Protein AF-A0A2Y9MKB5-F1 (afdb_monomer_lite)

Structure (mmCIF, N/CA/C/O backbone):
data_AF-A0A2Y9MKB5-F1
#
_entry.id   AF-A0A2Y9MKB5-F1
#
loop_
_atom_site.group_PDB
_atom_site.id
_atom_site.type_symbol
_atom_site.label_atom_id
_atom_site.label_alt_id
_atom_site.label_comp_id
_atom_site.label_asym_id
_atom_site.label_entity_id
_atom_site.label_seq_id
_atom_site.pdbx_PDB_ins_code
_atom_site.Cartn_x
_atom_site.Cartn_y
_atom_site.Cartn_z
_atom_site.occupancy
_atom_site.B_iso_or_equiv
_atom_site.auth_seq_id
_atom_site.auth_comp_id
_atom_site.auth_asym_id
_atom_site.auth_atom_id
_atom_site.pdbx_PDB_model_num
ATOM 1 N N . MET A 1 1 ? 33.171 -13.800 5.617 1.00 32.03 1 MET A N 1
ATOM 2 C CA . MET A 1 1 ? 32.603 -12.499 5.212 1.00 32.03 1 MET A CA 1
ATOM 3 C C . MET A 1 1 ? 32.037 -12.685 3.821 1.00 32.03 1 MET A C 1
ATOM 5 O O . MET A 1 1 ? 32.807 -12.779 2.876 1.00 32.03 1 MET A O 1
ATOM 9 N N . THR A 1 2 ? 30.730 -12.874 3.706 1.00 29.92 2 THR A N 1
ATOM 10 C CA . THR A 1 2 ? 30.060 -13.043 2.414 1.00 29.92 2 THR A CA 1
ATOM 11 C C . THR A 1 2 ? 29.513 -11.676 2.042 1.00 29.92 2 THR A C 1
ATOM 13 O O . THR A 1 2 ? 28.568 -11.201 2.659 1.00 29.92 2 THR A O 1
ATOM 16 N N . LEU A 1 3 ? 30.192 -11.000 1.115 1.00 30.58 3 LEU A N 1
ATOM 17 C CA . LEU A 1 3 ? 29.696 -9.772 0.510 1.00 30.58 3 LEU A CA 1
ATOM 18 C C . LEU A 1 3 ? 28.506 -10.173 -0.363 1.00 30.58 3 LEU A C 1
ATOM 20 O O . LEU A 1 3 ? 28.692 -10.726 -1.447 1.00 30.58 3 LEU A O 1
ATOM 24 N N . GLU A 1 4 ? 27.290 -9.972 0.136 1.00 47.81 4 GLU A N 1
ATOM 25 C CA . GLU A 1 4 ? 26.109 -9.997 -0.720 1.00 47.81 4 GLU A CA 1
ATOM 26 C C . GLU A 1 4 ? 26.297 -8.903 -1.783 1.00 47.81 4 GLU A C 1
ATOM 28 O O . GLU A 1 4 ? 26.669 -7.776 -1.434 1.00 47.81 4 GLU A O 1
ATOM 33 N N . PRO A 1 5 ? 26.139 -9.206 -3.083 1.00 46.25 5 PRO A N 1
ATOM 34 C CA . PRO A 1 5 ? 26.349 -8.206 -4.111 1.00 46.25 5 PRO A CA 1
ATOM 35 C C . PRO A 1 5 ? 25.306 -7.105 -3.924 1.00 46.25 5 PRO A C 1
ATOM 37 O O . PRO A 1 5 ? 24.105 -7.355 -4.022 1.00 46.25 5 PRO A O 1
ATOM 40 N N . ASN A 1 6 ? 25.780 -5.888 -3.653 1.00 50.69 6 ASN A N 1
ATOM 41 C CA . ASN A 1 6 ? 24.987 -4.672 -3.751 1.00 50.69 6 ASN A CA 1
ATOM 42 C C . ASN A 1 6 ? 24.441 -4.603 -5.185 1.00 50.69 6 ASN A C 1
ATOM 44 O O . ASN A 1 6 ? 25.176 -4.285 -6.120 1.00 50.69 6 ASN A O 1
ATOM 48 N N . LYS A 1 7 ? 23.198 -5.051 -5.384 1.00 58.41 7 LYS A N 1
ATOM 49 C CA . LYS A 1 7 ? 22.606 -5.154 -6.713 1.00 58.41 7 LYS A CA 1
ATOM 50 C C . LYS A 1 7 ? 21.979 -3.809 -7.029 1.00 58.41 7 LYS A C 1
ATOM 52 O O . LYS A 1 7 ? 20.847 -3.546 -6.632 1.00 58.41 7 LYS A O 1
ATOM 57 N N . ASP A 1 8 ? 22.741 -2.969 -7.721 1.00 64.69 8 ASP A N 1
ATOM 58 C CA . ASP A 1 8 ? 22.228 -1.715 -8.257 1.00 64.69 8 ASP A CA 1
ATOM 59 C C . ASP A 1 8 ? 20.978 -1.997 -9.088 1.00 64.69 8 ASP A C 1
ATOM 61 O O . ASP A 1 8 ? 21.013 -2.787 -10.036 1.00 64.69 8 ASP A O 1
ATOM 65 N N . LEU A 1 9 ? 19.881 -1.340 -8.723 1.00 71.06 9 LEU A N 1
ATOM 66 C CA . LEU A 1 9 ? 18.625 -1.427 -9.448 1.00 71.06 9 LEU A CA 1
ATOM 67 C C . LEU A 1 9 ? 18.795 -0.864 -10.863 1.00 71.06 9 LEU A C 1
ATOM 69 O O . LEU A 1 9 ? 19.257 0.272 -11.054 1.00 71.06 9 LEU A O 1
ATOM 73 N N . ARG A 1 10 ? 18.398 -1.659 -11.855 1.00 75.50 10 ARG A N 1
ATOM 74 C CA . ARG A 1 10 ? 18.404 -1.304 -13.276 1.00 75.50 10 ARG A CA 1
ATOM 75 C C . ARG A 1 10 ? 16.974 -1.142 -13.793 1.00 75.50 10 ARG A C 1
ATOM 77 O O . ARG A 1 10 ? 16.061 -1.793 -13.285 1.00 75.50 10 ARG A O 1
ATOM 84 N N . PRO A 1 11 ? 16.754 -0.316 -14.830 1.00 80.50 11 PRO A N 1
ATOM 85 C CA . PRO A 1 11 ? 15.488 -0.335 -15.551 1.00 80.50 11 PRO A CA 1
ATOM 86 C C . PRO A 1 11 ? 15.188 -1.759 -16.042 1.00 80.50 11 PRO A C 1
ATOM 88 O O . PRO A 1 11 ? 16.069 -2.428 -16.581 1.00 80.50 11 PRO A O 1
ATOM 91 N N . GLY A 1 12 ? 13.961 -2.225 -15.832 1.00 81.00 12 GLY A N 1
ATOM 92 C CA . GLY A 1 12 ? 13.535 -3.602 -16.086 1.00 81.00 12 GLY A CA 1
ATOM 93 C C . GLY A 1 12 ? 13.618 -4.533 -14.872 1.00 81.00 12 GLY A C 1
ATOM 94 O O . GLY A 1 12 ? 13.002 -5.598 -14.901 1.00 81.00 12 GLY A O 1
ATOM 95 N N . ASP A 1 13 ? 14.302 -4.144 -13.790 1.00 83.25 13 ASP A N 1
ATOM 96 C CA . ASP A 1 13 ? 14.283 -4.921 -12.549 1.00 83.25 13 ASP A CA 1
ATOM 97 C C . ASP A 1 13 ? 12.914 -4.831 -11.873 1.00 83.25 13 ASP A C 1
ATOM 99 O O . ASP A 1 13 ? 12.253 -3.792 -11.877 1.00 83.25 13 ASP A O 1
ATOM 103 N N . THR A 1 14 ? 12.492 -5.928 -11.248 1.00 84.44 14 THR A N 1
ATOM 104 C CA . THR A 1 14 ? 11.302 -5.927 -10.393 1.00 84.44 14 THR A CA 1
ATOM 105 C C . THR A 1 14 ? 11.686 -5.504 -8.984 1.00 84.44 14 THR A C 1
ATOM 107 O O . THR A 1 14 ? 12.576 -6.103 -8.380 1.00 84.44 14 THR A O 1
ATOM 110 N N . VAL A 1 15 ? 10.980 -4.512 -8.449 1.00 84.00 15 VAL A N 1
ATOM 111 C CA . VAL A 1 15 ? 11.123 -4.059 -7.066 1.00 84.00 15 VAL A CA 1
ATOM 112 C C . VAL A 1 15 ? 9.855 -4.334 -6.285 1.00 84.00 15 VAL A C 1
ATOM 114 O O . VAL A 1 15 ? 8.739 -4.217 -6.793 1.00 84.00 15 VAL A O 1
ATOM 117 N N . THR A 1 16 ? 10.059 -4.704 -5.025 1.00 87.88 16 THR A N 1
ATOM 118 C CA . THR A 1 16 ? 8.990 -4.853 -4.043 1.00 87.88 16 THR A CA 1
ATOM 119 C C . THR A 1 16 ? 8.987 -3.648 -3.113 1.00 87.88 16 THR A C 1
ATOM 121 O O . THR A 1 16 ? 9.985 -3.376 -2.449 1.00 87.88 16 THR A O 1
ATOM 124 N N . ILE A 1 17 ? 7.862 -2.942 -3.060 1.00 86.69 17 ILE A N 1
ATOM 125 C CA . ILE A 1 17 ? 7.635 -1.786 -2.197 1.00 86.69 17 ILE A CA 1
ATOM 126 C C . ILE A 1 17 ? 6.655 -2.212 -1.109 1.00 86.69 17 ILE A C 1
ATOM 128 O O . ILE A 1 17 ? 5.559 -2.676 -1.415 1.00 86.69 17 ILE A O 1
ATOM 132 N N . THR A 1 18 ? 7.047 -2.090 0.155 1.00 87.88 18 THR A N 1
ATOM 133 C CA . THR A 1 18 ? 6.177 -2.407 1.295 1.00 87.88 18 THR A CA 1
ATOM 134 C C . THR A 1 18 ? 5.726 -1.119 1.963 1.00 87.88 18 THR A C 1
ATOM 136 O O . THR A 1 18 ? 6.562 -0.308 2.332 1.00 87.88 18 THR A O 1
ATOM 139 N N . CYS A 1 19 ? 4.421 -0.943 2.117 1.00 89.12 19 CYS A N 1
ATOM 140 C CA . CYS A 1 19 ? 3.789 0.100 2.908 1.00 89.12 19 CYS A CA 1
ATOM 141 C C . CYS A 1 19 ? 3.312 -0.497 4.227 1.00 89.12 19 CYS A C 1
ATOM 143 O O . CYS A 1 19 ? 2.565 -1.481 4.220 1.00 89.12 19 CYS A O 1
ATOM 145 N N . SER A 1 20 ? 3.726 0.112 5.332 1.00 89.12 20 SER A N 1
ATOM 146 C CA . SER A 1 20 ? 3.320 -0.295 6.675 1.00 89.12 20 SER A CA 1
ATOM 147 C C . SER A 1 20 ? 2.662 0.881 7.396 1.00 89.12 20 SER A C 1
ATOM 149 O O . SER A 1 20 ? 3.185 1.998 7.377 1.00 89.12 20 SER A O 1
ATOM 151 N N . SER A 1 21 ? 1.517 0.624 8.027 1.00 88.31 21 SER A N 1
ATOM 152 C CA . SER A 1 21 ? 0.822 1.560 8.915 1.00 88.31 21 SER A CA 1
ATOM 153 C C . SER A 1 21 ? 0.366 0.807 10.159 1.00 88.31 21 SER A C 1
ATOM 155 O O . SER A 1 21 ? -0.014 -0.359 10.078 1.00 88.31 21 SER A O 1
ATOM 157 N N . TYR A 1 22 ? 0.448 1.446 11.318 1.00 88.19 22 TYR A N 1
ATOM 158 C CA . TYR A 1 22 ? 0.253 0.794 12.607 1.00 88.19 22 TYR A CA 1
ATOM 159 C C . TYR A 1 22 ? -0.831 1.510 13.399 1.00 88.19 22 TYR A C 1
ATOM 161 O O . TYR A 1 22 ? -0.987 2.726 13.293 1.00 88.19 22 TYR A O 1
ATOM 169 N N . ARG A 1 23 ? -1.532 0.755 14.251 1.00 87.38 23 ARG A N 1
ATOM 170 C CA . ARG A 1 23 ? -2.476 1.303 15.237 1.00 87.38 23 ARG A CA 1
ATOM 171 C C . ARG A 1 23 ? -3.676 2.082 14.655 1.00 87.38 23 ARG A C 1
ATOM 173 O O . ARG A 1 23 ? -4.185 2.973 15.331 1.00 87.38 23 ARG A O 1
ATOM 180 N N . GLY A 1 24 ? -4.159 1.743 13.459 1.00 86.69 24 GLY A N 1
ATOM 181 C CA . GLY A 1 24 ? -5.365 2.344 12.862 1.00 86.69 24 GLY A CA 1
ATOM 182 C C . GLY A 1 24 ? -6.674 1.726 13.375 1.00 86.69 24 GLY A C 1
ATOM 183 O O . GLY A 1 24 ? -6.668 0.615 13.903 1.00 86.69 24 GLY A O 1
ATOM 184 N N . TYR A 1 25 ? -7.807 2.421 13.235 1.00 86.19 25 TYR A N 1
ATOM 185 C CA . TYR A 1 25 ? -9.132 1.833 13.493 1.00 86.19 25 TYR A CA 1
ATOM 186 C C . TYR A 1 25 ? -10.246 2.547 12.714 1.00 86.19 25 TYR A C 1
ATOM 188 O O . TYR A 1 25 ? -10.305 3.780 12.784 1.00 86.19 25 TYR A O 1
ATOM 196 N N . PRO A 1 26 ? -11.188 1.825 12.073 1.00 90.31 26 PRO A N 1
ATOM 197 C CA . PRO A 1 26 ? -11.295 0.359 11.975 1.00 90.31 26 PRO A CA 1
ATOM 198 C C . PRO A 1 26 ? -10.323 -0.209 10.917 1.00 90.31 26 PRO A C 1
ATOM 200 O O . PRO A 1 26 ? -9.256 0.363 10.705 1.00 90.31 26 PRO A O 1
ATOM 203 N N . GLU A 1 27 ? -10.651 -1.337 10.277 1.00 90.94 27 GLU A N 1
ATOM 204 C CA . GLU A 1 27 ? -9.918 -1.810 9.096 1.00 90.94 27 GLU A CA 1
ATOM 205 C C . GLU A 1 27 ? -9.861 -0.699 8.025 1.00 90.94 27 GLU A C 1
ATOM 207 O O . GLU A 1 27 ? -10.875 -0.059 7.736 1.00 90.94 27 GLU A O 1
ATOM 212 N N . ALA A 1 28 ? -8.674 -0.441 7.471 1.00 91.50 28 ALA A N 1
ATOM 213 C CA . ALA A 1 28 ? -8.425 0.675 6.563 1.00 91.50 28 ALA A CA 1
ATOM 214 C C . ALA A 1 28 ? -8.525 0.262 5.088 1.00 91.50 28 ALA A C 1
ATOM 216 O O . ALA A 1 28 ? -8.310 -0.896 4.724 1.00 91.50 28 ALA A O 1
ATOM 217 N N . GLU A 1 29 ? -8.784 1.230 4.214 1.00 93.12 29 GLU A N 1
ATOM 218 C CA . GLU A 1 29 ? -8.646 1.060 2.767 1.00 93.12 29 GLU A CA 1
ATOM 219 C C . GLU A 1 29 ? -7.233 1.476 2.343 1.00 93.12 29 GLU A C 1
ATOM 221 O O . GLU A 1 29 ? -6.720 2.494 2.804 1.00 93.12 29 GLU A O 1
ATOM 226 N N . VAL A 1 30 ? -6.584 0.703 1.467 1.00 93.19 30 VAL A N 1
ATOM 227 C CA . VAL A 1 30 ? -5.217 1.006 1.011 1.00 93.19 30 VAL A CA 1
ATOM 228 C C . VAL A 1 30 ? -5.184 1.208 -0.492 1.00 93.19 30 VAL A C 1
ATOM 230 O O . VAL A 1 30 ? -5.563 0.317 -1.254 1.00 93.19 30 VAL A O 1
ATOM 233 N N . PHE A 1 31 ? -4.651 2.350 -0.910 1.00 93.69 31 PHE A N 1
ATOM 234 C CA . PHE A 1 31 ? -4.484 2.725 -2.306 1.00 93.69 31 PHE A CA 1
ATOM 235 C C . PHE A 1 31 ? -3.012 2.963 -2.615 1.00 93.69 31 PHE A C 1
ATOM 237 O O . PHE A 1 31 ? -2.271 3.518 -1.807 1.00 93.69 31 PHE A O 1
ATOM 244 N N . TRP A 1 32 ? -2.591 2.569 -3.810 1.00 93.94 32 TRP A N 1
ATOM 245 C CA . TRP A 1 32 ? -1.281 2.915 -4.343 1.00 93.94 32 TRP A CA 1
ATOM 246 C C . TRP A 1 32 ? -1.448 3.854 -5.524 1.00 93.94 32 TRP A C 1
ATOM 248 O O . TRP A 1 32 ? -2.354 3.677 -6.338 1.00 93.94 32 TRP A O 1
ATOM 258 N N . GLN A 1 33 ? -0.547 4.820 -5.640 1.00 93.50 33 GLN A N 1
ATOM 259 C CA . GLN A 1 33 ? -0.489 5.746 -6.761 1.00 93.50 33 GLN A CA 1
ATOM 260 C C . GLN A 1 33 ? 0.954 5.963 -7.210 1.00 93.50 33 GLN A C 1
ATOM 262 O O . GLN A 1 33 ? 1.891 5.854 -6.412 1.00 93.50 33 GLN A O 1
ATOM 267 N N . ASP A 1 34 ? 1.136 6.269 -8.488 1.00 91.38 34 ASP A N 1
ATOM 268 C CA . ASP A 1 34 ? 2.420 6.735 -8.999 1.00 91.38 34 ASP A CA 1
ATOM 269 C C . ASP A 1 34 ? 2.625 8.240 -8.738 1.00 91.38 34 ASP A C 1
ATOM 271 O O . ASP A 1 34 ? 1.773 8.934 -8.179 1.00 91.38 34 ASP A O 1
ATOM 275 N N . GLY A 1 35 ? 3.776 8.769 -9.155 1.00 87.00 35 GLY A N 1
ATOM 276 C CA . GLY A 1 35 ? 4.111 10.187 -9.021 1.00 87.00 35 GLY A CA 1
ATOM 277 C C . GLY A 1 35 ? 3.239 11.141 -9.847 1.00 87.00 35 GLY A C 1
ATOM 278 O O . GLY A 1 35 ? 3.405 12.349 -9.719 1.00 87.00 35 GLY A O 1
ATOM 279 N N . GLN A 1 36 ? 2.355 10.634 -10.711 1.00 90.06 36 GLN A N 1
ATOM 280 C CA . GLN A 1 36 ? 1.350 11.416 -11.439 1.00 90.06 36 GLN A CA 1
ATOM 281 C C . GLN A 1 36 ? -0.047 11.296 -10.805 1.00 90.06 36 GLN A C 1
ATOM 283 O O . GLN A 1 36 ? -0.996 11.898 -11.303 1.00 90.06 36 GLN A O 1
ATOM 288 N N . GLY A 1 37 ? -0.180 10.540 -9.709 1.00 89.62 37 GLY A N 1
ATOM 289 C CA . GLY A 1 37 ? -1.457 10.266 -9.055 1.00 89.62 37 GLY A CA 1
ATOM 290 C C . GLY A 1 37 ? -2.289 9.195 -9.763 1.00 89.62 37 GLY A C 1
ATOM 291 O O . GLY A 1 37 ? -3.464 9.028 -9.437 1.00 89.62 37 GLY A O 1
ATOM 292 N N . ALA A 1 38 ? -1.726 8.465 -10.731 1.00 92.31 38 ALA A N 1
ATOM 293 C CA . ALA A 1 38 ? -2.448 7.380 -11.378 1.00 92.31 38 ALA A CA 1
ATOM 294 C C . ALA A 1 38 ? -2.526 6.168 -10.433 1.00 92.31 38 ALA A C 1
ATOM 296 O O . ALA A 1 38 ? -1.513 5.796 -9.831 1.00 92.31 38 ALA A O 1
ATOM 297 N N . PRO A 1 39 ? -3.703 5.529 -10.295 1.00 93.00 39 PRO A N 1
ATOM 298 C CA . PRO A 1 39 ? -3.873 4.406 -9.386 1.00 93.00 39 PRO A CA 1
ATOM 299 C C . PRO A 1 39 ? -3.082 3.183 -9.861 1.00 93.00 39 PRO A C 1
ATOM 301 O O . PRO A 1 39 ? -3.175 2.761 -11.015 1.00 93.00 39 PRO A O 1
ATOM 304 N N . LEU A 1 40 ? -2.346 2.570 -8.937 1.00 91.94 40 LEU A N 1
ATOM 305 C CA . LEU A 1 40 ? -1.575 1.351 -9.154 1.00 91.94 40 LEU A CA 1
ATOM 306 C C . LEU A 1 40 ? -2.300 0.170 -8.510 1.00 91.94 40 LEU A C 1
ATOM 308 O O . LEU A 1 40 ? -2.240 -0.040 -7.303 1.00 91.94 40 LEU A O 1
ATOM 312 N N . THR A 1 41 ? -2.989 -0.621 -9.325 1.00 89.25 41 THR A N 1
ATOM 313 C CA . THR A 1 41 ? -3.761 -1.787 -8.858 1.00 89.25 41 THR A CA 1
ATOM 314 C C . THR A 1 41 ? -3.100 -3.124 -9.203 1.00 89.25 41 THR A C 1
ATOM 316 O O . THR A 1 41 ? -3.483 -4.168 -8.677 1.00 89.25 41 THR A O 1
ATOM 319 N N . GLY A 1 42 ? -2.086 -3.117 -10.074 1.00 87.00 42 GLY A N 1
ATOM 320 C CA . GLY A 1 42 ? -1.384 -4.323 -10.510 1.00 87.00 42 GLY A CA 1
ATOM 321 C C . GLY A 1 42 ? -0.417 -4.861 -9.453 1.00 87.00 42 GLY A C 1
ATOM 322 O O . GLY A 1 42 ? 0.422 -4.125 -8.947 1.00 87.00 42 GLY A O 1
ATOM 323 N N . ASN A 1 43 ? -0.493 -6.167 -9.168 1.00 90.62 43 ASN A N 1
ATOM 324 C CA . ASN A 1 43 ? 0.411 -6.884 -8.255 1.00 90.62 43 ASN A CA 1
ATOM 325 C C . ASN A 1 43 ? 0.525 -6.278 -6.844 1.00 90.62 43 ASN A C 1
ATOM 327 O O . ASN A 1 43 ? 1.607 -6.277 -6.246 1.00 90.62 43 ASN A O 1
ATOM 331 N N . VAL A 1 44 ? -0.601 -5.808 -6.307 1.00 93.75 44 VAL A N 1
ATOM 332 C CA . VAL A 1 44 ? -0.720 -5.355 -4.919 1.00 93.75 44 VAL A CA 1
ATOM 333 C C . VAL A 1 44 ? -1.202 -6.506 -4.035 1.00 93.75 44 VAL A C 1
ATOM 335 O O . VAL A 1 44 ? -2.078 -7.283 -4.413 1.00 93.75 44 VAL A O 1
ATOM 338 N N . THR A 1 45 ? -0.627 -6.640 -2.846 1.00 94.94 45 THR A N 1
ATOM 339 C CA . THR A 1 45 ? -1.086 -7.573 -1.812 1.00 94.94 45 THR A CA 1
ATOM 340 C C . THR A 1 45 ? -1.199 -6.826 -0.494 1.00 94.94 45 THR A C 1
ATOM 342 O O . THR A 1 45 ? -0.184 -6.423 0.065 1.00 94.94 45 THR A O 1
ATOM 345 N N . THR A 1 46 ? -2.420 -6.656 0.003 1.00 93.50 46 THR A N 1
ATOM 346 C CA . THR A 1 46 ? -2.691 -5.989 1.281 1.00 93.50 46 THR A CA 1
ATOM 347 C C . THR A 1 46 ? -3.124 -7.015 2.317 1.00 93.50 46 THR A C 1
ATOM 349 O O . THR A 1 46 ? -3.922 -7.902 2.027 1.00 93.50 46 THR A O 1
ATOM 352 N N . SER A 1 47 ? -2.580 -6.896 3.522 1.00 94.75 47 SER A N 1
ATOM 353 C CA . SER A 1 47 ? -2.930 -7.692 4.691 1.00 94.75 47 SER A CA 1
ATOM 354 C C . SER A 1 47 ? -3.115 -6.761 5.877 1.00 94.75 47 SER A C 1
ATOM 356 O O . SER A 1 47 ? -2.317 -5.844 6.073 1.00 94.75 47 SER A O 1
ATOM 358 N N . GLN A 1 48 ? -4.132 -7.025 6.692 1.00 93.75 48 GLN A N 1
ATOM 359 C CA . GLN A 1 48 ? -4.410 -6.266 7.908 1.00 93.75 48 GLN A CA 1
ATOM 360 C C . GLN A 1 48 ? -4.533 -7.223 9.089 1.00 93.75 48 GLN A C 1
ATOM 362 O O . GLN A 1 48 ? -5.057 -8.326 8.950 1.00 93.75 48 GLN A O 1
ATOM 367 N N . THR A 1 49 ? -3.979 -6.841 10.236 1.00 93.44 49 THR A N 1
ATOM 368 C CA . THR A 1 49 ? -3.964 -7.671 11.446 1.00 93.44 49 THR A CA 1
ATOM 369 C C . THR A 1 49 ? -4.529 -6.881 12.612 1.00 93.44 49 THR A C 1
ATOM 371 O O . THR A 1 49 ? -3.938 -5.883 13.020 1.00 93.44 49 THR A O 1
ATOM 374 N N . ALA A 1 50 ? -5.639 -7.356 13.174 1.00 92.69 50 ALA A N 1
ATOM 375 C CA . ALA A 1 50 ? -6.177 -6.824 14.419 1.00 92.69 50 ALA A CA 1
ATOM 376 C C . ALA A 1 50 ? -5.268 -7.192 15.605 1.00 92.69 50 ALA A C 1
ATOM 378 O O . ALA A 1 50 ? -4.809 -8.330 15.734 1.00 92.69 50 ALA A O 1
ATOM 379 N N . LYS A 1 51 ? -5.014 -6.223 16.480 1.00 90.81 51 LYS A N 1
ATOM 380 C CA . LYS A 1 51 ? -4.301 -6.383 17.750 1.00 90.81 51 LYS A CA 1
ATOM 381 C C . LYS A 1 51 ? -5.277 -6.576 18.896 1.00 90.81 51 LYS A C 1
ATOM 383 O O . LYS A 1 51 ? -6.465 -6.294 18.780 1.00 90.81 51 LYS A O 1
ATOM 388 N N . GLU A 1 52 ? -4.745 -6.981 20.044 1.00 88.94 52 GLU A N 1
ATOM 389 C CA . GLU A 1 52 ? -5.515 -7.176 21.280 1.00 88.94 52 GLU A CA 1
ATOM 390 C C . GLU A 1 52 ? -6.301 -5.924 21.706 1.00 88.94 52 GLU A C 1
ATOM 392 O O . GLU A 1 52 ? -7.368 -6.047 22.296 1.00 88.94 52 GLU A O 1
ATOM 397 N N . GLN A 1 53 ? -5.819 -4.719 21.368 1.00 86.94 53 GLN A N 1
ATOM 398 C CA . GLN A 1 53 ? -6.517 -3.461 21.670 1.00 86.94 53 GLN A CA 1
ATOM 399 C C . GLN A 1 53 ? -7.658 -3.127 20.688 1.00 86.94 53 GLN A C 1
ATOM 401 O O . GLN A 1 53 ? -8.257 -2.063 20.801 1.00 86.94 53 GLN A O 1
ATOM 406 N N . GLY A 1 54 ? -7.922 -3.978 19.690 1.00 85.12 54 GLY A N 1
ATOM 407 C CA . GLY A 1 54 ? -8.883 -3.725 18.611 1.00 85.12 54 GLY A CA 1
ATOM 408 C C . GLY A 1 54 ? -8.347 -2.857 17.467 1.00 85.12 54 GLY A C 1
ATOM 409 O O . GLY A 1 54 ? -9.039 -2.689 16.471 1.00 85.12 54 GLY A O 1
ATOM 410 N N . LEU A 1 55 ? -7.121 -2.336 17.580 1.00 89.75 55 LEU A N 1
ATOM 411 C CA . LEU A 1 55 ? -6.451 -1.563 16.529 1.00 89.75 55 LEU A CA 1
ATOM 412 C C . LEU A 1 55 ? -5.877 -2.477 15.438 1.00 89.75 55 LEU A C 1
ATOM 414 O O . LEU A 1 55 ? -5.514 -3.620 15.710 1.00 89.75 55 LEU A O 1
ATOM 418 N N . PHE A 1 56 ? -5.743 -1.960 14.222 1.00 90.25 56 PHE A N 1
ATOM 419 C CA . PHE A 1 56 ? -5.269 -2.677 13.046 1.00 90.25 56 PHE A CA 1
ATOM 420 C C . PHE A 1 56 ? -3.866 -2.223 12.641 1.00 90.25 56 PHE A C 1
ATOM 422 O O . PHE A 1 56 ? -3.580 -1.029 12.539 1.00 90.25 56 PHE A O 1
ATOM 429 N N . ASP A 1 57 ? -3.013 -3.205 12.360 1.00 91.12 57 ASP A N 1
ATOM 430 C CA . ASP A 1 57 ? -1.777 -3.010 11.612 1.00 91.12 57 ASP A CA 1
ATOM 431 C C . ASP A 1 57 ? -2.017 -3.364 10.149 1.00 91.12 57 ASP A C 1
ATOM 433 O O . ASP A 1 57 ? -2.570 -4.420 9.836 1.00 91.12 57 ASP A O 1
ATOM 437 N N . VAL A 1 58 ? -1.546 -2.506 9.259 1.00 91.25 58 VAL A N 1
ATOM 438 C CA . VAL A 1 58 ? -1.686 -2.619 7.814 1.00 91.25 58 VAL A CA 1
ATOM 439 C C . VAL A 1 58 ? -0.325 -2.883 7.200 1.00 91.25 58 VAL A C 1
ATOM 441 O O . VAL A 1 58 ? 0.640 -2.165 7.458 1.00 91.25 58 VAL A O 1
ATOM 444 N N . ARG A 1 59 ? -0.266 -3.886 6.326 1.00 92.75 59 ARG A N 1
ATOM 445 C CA . ARG A 1 59 ? 0.884 -4.159 5.470 1.00 92.75 59 ARG A CA 1
ATOM 446 C C . ARG A 1 59 ? 0.417 -4.343 4.036 1.00 92.75 59 ARG A C 1
ATOM 448 O O . ARG A 1 59 ? -0.260 -5.321 3.724 1.00 92.75 59 ARG A O 1
ATOM 455 N N . SER A 1 60 ? 0.811 -3.436 3.152 1.00 93.50 60 SER A N 1
ATOM 456 C CA . SER A 1 60 ? 0.542 -3.532 1.718 1.00 93.50 60 SER A CA 1
ATOM 457 C C . SER A 1 60 ? 1.836 -3.654 0.932 1.00 93.50 60 SER A C 1
ATOM 459 O O . SER A 1 60 ? 2.814 -2.977 1.220 1.00 93.50 60 SER A O 1
ATOM 461 N N . VAL A 1 61 ? 1.862 -4.544 -0.051 1.00 93.19 61 VAL A N 1
ATOM 462 C CA . VAL A 1 61 ? 3.046 -4.861 -0.848 1.00 93.19 61 VAL A CA 1
ATOM 463 C C . VAL A 1 61 ? 2.726 -4.637 -2.315 1.00 93.19 61 VAL A C 1
ATOM 465 O O . VAL A 1 61 ? 1.870 -5.323 -2.865 1.00 93.19 61 VAL A O 1
ATOM 468 N N . LEU A 1 62 ? 3.440 -3.714 -2.951 1.00 91.12 62 LEU A N 1
ATOM 469 C CA . LEU A 1 62 ? 3.361 -3.405 -4.374 1.00 91.12 62 LEU A CA 1
ATOM 470 C C . LEU A 1 62 ? 4.590 -3.981 -5.093 1.00 91.12 62 LEU A C 1
ATOM 472 O O . LEU A 1 62 ? 5.726 -3.732 -4.690 1.00 91.12 62 LEU A O 1
ATOM 476 N N . ARG A 1 63 ? 4.378 -4.741 -6.173 1.00 91.44 63 ARG A N 1
ATOM 477 C CA . ARG A 1 63 ? 5.459 -5.229 -7.050 1.00 91.44 63 ARG A CA 1
ATOM 478 C C . ARG A 1 63 ? 5.400 -4.536 -8.407 1.00 91.44 63 ARG A C 1
ATOM 480 O O . ARG A 1 63 ? 4.423 -4.691 -9.134 1.00 91.44 63 ARG A O 1
ATOM 487 N N . VAL A 1 64 ? 6.462 -3.814 -8.759 1.00 88.56 64 VAL A N 1
ATOM 488 C CA . VAL A 1 64 ? 6.549 -3.012 -9.991 1.00 88.56 64 VAL A CA 1
ATOM 489 C C . VAL A 1 64 ? 7.846 -3.279 -10.739 1.00 88.56 64 VAL A C 1
ATOM 491 O O . VAL A 1 64 ? 8.879 -3.566 -10.137 1.00 88.56 64 VAL A O 1
ATOM 494 N N . VAL A 1 65 ? 7.791 -3.167 -12.065 1.00 87.00 65 VAL A N 1
ATOM 495 C CA . VAL A 1 65 ? 8.980 -3.184 -12.922 1.00 87.00 65 VAL A CA 1
ATOM 496 C C . VAL A 1 65 ? 9.504 -1.758 -13.036 1.00 87.00 65 VAL A C 1
ATOM 498 O O . VAL A 1 65 ? 8.757 -0.849 -13.396 1.00 87.00 65 VAL A O 1
ATOM 501 N N . LEU A 1 66 ? 10.779 -1.549 -12.721 1.00 79.19 66 LEU A N 1
ATOM 502 C CA . LEU A 1 66 ? 11.380 -0.223 -12.730 1.00 79.19 66 LEU A CA 1
ATOM 503 C C . LEU A 1 66 ? 11.534 0.334 -14.143 1.00 79.19 66 LEU A C 1
ATOM 505 O O . LEU A 1 66 ? 12.092 -0.311 -15.028 1.00 79.19 66 LEU A O 1
ATOM 509 N N . GLY A 1 67 ? 11.109 1.584 -14.316 1.00 75.44 67 GLY A N 1
ATOM 510 C CA . GLY A 1 67 ? 11.485 2.425 -15.449 1.00 75.44 67 GLY A CA 1
ATOM 511 C C . GLY A 1 67 ? 12.769 3.221 -15.180 1.00 75.44 67 GLY A C 1
ATOM 512 O O . GLY A 1 67 ? 13.708 2.732 -14.555 1.00 75.44 67 GLY A O 1
ATOM 513 N N . ALA A 1 68 ? 12.805 4.473 -15.648 1.00 67.88 68 ALA A N 1
ATOM 514 C CA . ALA A 1 68 ? 13.951 5.376 -15.485 1.00 67.88 68 ALA A CA 1
ATOM 515 C C . ALA A 1 68 ? 13.998 6.096 -14.123 1.00 67.88 68 ALA A C 1
ATOM 517 O O . ALA A 1 68 ? 15.074 6.405 -13.632 1.00 67.88 68 ALA A O 1
ATOM 518 N N . ASN A 1 69 ? 12.845 6.394 -13.530 1.00 74.06 69 ASN A N 1
ATOM 519 C CA . ASN A 1 69 ? 12.653 6.917 -12.175 1.00 74.06 69 ASN A CA 1
ATOM 520 C C . ASN A 1 69 ? 11.151 6.800 -11.888 1.00 74.06 69 ASN A C 1
ATOM 522 O O . ASN A 1 69 ? 10.349 7.045 -12.791 1.00 74.06 69 ASN A O 1
ATOM 526 N N . GLY A 1 70 ? 10.769 6.413 -10.675 1.00 81.56 70 GLY A N 1
ATOM 527 C CA . GLY A 1 70 ? 9.369 6.366 -10.273 1.00 81.56 70 GLY A CA 1
ATOM 528 C C . GLY A 1 70 ? 9.192 6.769 -8.819 1.00 81.56 70 GLY A C 1
ATOM 529 O O . GLY A 1 70 ? 9.873 6.244 -7.935 1.00 81.56 70 GLY A O 1
ATOM 530 N N . THR A 1 71 ? 8.257 7.683 -8.578 1.00 87.12 71 THR A N 1
ATOM 531 C CA . THR A 1 71 ? 7.713 7.936 -7.244 1.00 87.12 71 THR A CA 1
ATOM 532 C C . THR A 1 71 ? 6.479 7.068 -7.055 1.00 87.12 71 THR A C 1
ATOM 534 O O . THR A 1 71 ? 5.641 6.982 -7.950 1.00 87.12 71 THR A O 1
ATOM 537 N N . TYR A 1 72 ? 6.384 6.429 -5.897 1.00 87.81 72 TYR A N 1
ATOM 538 C CA . TYR A 1 72 ? 5.277 5.565 -5.515 1.00 87.81 72 TYR A CA 1
ATOM 539 C C . TYR A 1 72 ? 4.766 6.017 -4.160 1.00 87.81 72 TYR A C 1
ATOM 541 O O . TYR A 1 72 ? 5.557 6.167 -3.225 1.00 87.81 72 TYR A O 1
ATOM 549 N N . SER A 1 73 ? 3.460 6.208 -4.055 1.00 90.12 73 SER A N 1
ATOM 550 C CA . SER A 1 73 ? 2.817 6.645 -2.824 1.00 90.12 73 SER A CA 1
ATOM 551 C C . SER A 1 73 ? 1.751 5.645 -2.405 1.00 90.12 73 SER A C 1
ATOM 553 O O . SER A 1 73 ? 0.968 5.173 -3.226 1.00 90.12 73 SER A O 1
ATOM 555 N N . CYS A 1 74 ? 1.738 5.335 -1.118 1.00 91.00 74 CYS A N 1
ATOM 556 C CA . CYS A 1 74 ? 0.718 4.542 -0.454 1.00 91.00 74 CYS A CA 1
ATOM 557 C C . CYS A 1 74 ? -0.198 5.491 0.314 1.00 91.00 74 CYS A C 1
ATOM 559 O O . CYS A 1 74 ? 0.301 6.360 1.030 1.00 91.00 74 CYS A O 1
ATOM 561 N N . LEU A 1 75 ? -1.507 5.320 0.175 1.00 91.31 75 LEU A N 1
ATOM 562 C CA . LEU A 1 75 ? -2.536 6.037 0.915 1.00 91.31 75 LEU A CA 1
ATOM 563 C C . LEU A 1 75 ? -3.310 5.021 1.745 1.00 91.31 75 LEU A C 1
ATOM 565 O O . LEU A 1 75 ? -3.809 4.034 1.210 1.00 91.31 75 LEU A O 1
ATOM 569 N N . VAL A 1 76 ? -3.399 5.272 3.041 1.00 92.56 76 VAL A N 1
ATOM 570 C CA . VAL A 1 76 ? -4.150 4.481 4.009 1.00 92.56 76 VAL A CA 1
ATOM 571 C C . VAL A 1 76 ? -5.305 5.347 4.480 1.00 92.56 76 VAL A C 1
ATOM 573 O O . VAL A 1 76 ? -5.101 6.379 5.118 1.00 92.56 76 VAL A O 1
ATOM 576 N N . ARG A 1 77 ? -6.515 4.937 4.127 1.00 91.56 77 ARG A N 1
ATOM 577 C CA . ARG A 1 77 ? -7.741 5.688 4.345 1.00 91.56 77 ARG A CA 1
ATOM 578 C C . ARG A 1 77 ? -8.560 5.063 5.453 1.00 91.56 77 ARG A C 1
ATOM 580 O O . ARG A 1 77 ? -8.846 3.866 5.439 1.00 91.56 77 ARG A O 1
ATOM 587 N N . ASN A 1 78 ? -8.985 5.898 6.390 1.00 89.06 78 ASN A N 1
ATOM 588 C CA . ASN A 1 78 ? -9.956 5.514 7.395 1.00 89.06 78 ASN A CA 1
ATOM 589 C C . ASN A 1 78 ? -11.373 5.665 6.817 1.00 89.06 78 ASN A C 1
ATOM 591 O O . ASN A 1 78 ? -11.790 6.793 6.536 1.00 89.06 78 ASN A O 1
ATOM 595 N N . PRO A 1 79 ? -12.136 4.570 6.649 1.00 88.12 79 PRO A N 1
ATOM 596 C CA . PRO A 1 79 ? -13.441 4.625 5.993 1.00 88.12 79 PRO A CA 1
ATOM 597 C C . PRO A 1 79 ? -14.497 5.376 6.816 1.00 88.12 79 PRO A C 1
ATOM 599 O O . PRO A 1 79 ? -15.474 5.865 6.252 1.00 88.12 79 PRO A O 1
ATOM 602 N N . VAL A 1 80 ? -14.309 5.505 8.132 1.00 89.25 80 VAL A N 1
ATOM 603 C CA . VAL A 1 80 ? -15.248 6.200 9.023 1.00 89.25 80 VAL A CA 1
ATOM 604 C C . VAL A 1 80 ? -14.979 7.701 9.015 1.00 89.25 80 VAL A C 1
ATOM 606 O O . VAL A 1 80 ? -15.893 8.488 8.793 1.00 89.25 8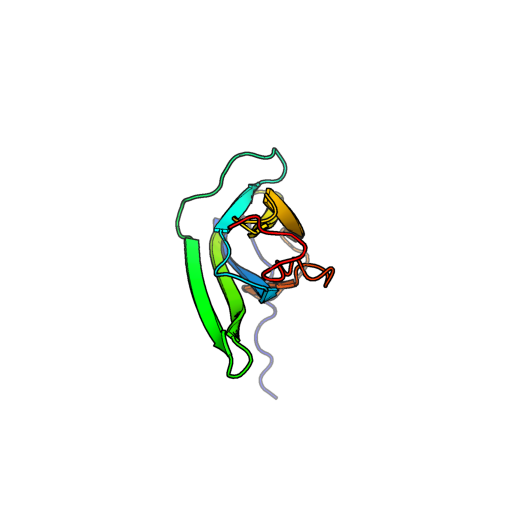0 VAL A O 1
ATOM 609 N N . LEU A 1 81 ? -13.715 8.097 9.196 1.00 85.38 81 LEU A N 1
ATOM 610 C CA . LEU A 1 81 ? -13.315 9.510 9.227 1.00 85.38 81 LEU A CA 1
ATOM 611 C C . LEU A 1 81 ? -13.198 10.137 7.836 1.00 85.38 81 LEU A C 1
ATOM 613 O O . LEU A 1 81 ? -13.127 11.357 7.723 1.00 85.38 81 LEU A O 1
ATOM 617 N N . GLN A 1 82 ? -13.130 9.315 6.783 1.00 86.50 82 GLN A N 1
ATOM 618 C CA . GLN A 1 82 ? -12.802 9.743 5.419 1.00 86.50 82 GLN A CA 1
ATOM 619 C C . GLN A 1 82 ? -11.471 10.521 5.349 1.00 86.50 82 GLN A C 1
ATOM 621 O O . GLN A 1 82 ? -11.292 11.369 4.475 1.00 86.50 82 GLN A O 1
ATOM 626 N N . GLN A 1 83 ? -10.547 10.217 6.266 1.00 84.50 83 GLN A N 1
ATOM 627 C CA . GLN A 1 83 ? -9.229 10.833 6.382 1.00 84.50 83 GLN A CA 1
ATOM 628 C C . GLN A 1 83 ? -8.147 9.866 5.897 1.00 84.50 83 GLN A C 1
ATOM 630 O O . GLN A 1 83 ? -8.203 8.666 6.181 1.00 84.50 83 GLN A O 1
ATOM 635 N N . ASP A 1 84 ? -7.142 10.418 5.219 1.00 84.38 84 ASP A N 1
ATOM 636 C CA . ASP A 1 84 ? -6.064 9.656 4.601 1.00 84.38 84 ASP A CA 1
ATOM 637 C C . ASP A 1 84 ? -4.718 9.984 5.264 1.00 84.38 84 ASP A C 1
ATOM 639 O O . ASP A 1 84 ? -4.374 11.152 5.457 1.00 84.38 84 ASP A O 1
ATOM 643 N N . ALA A 1 85 ? -3.926 8.954 5.553 1.00 85.25 85 ALA A N 1
ATOM 644 C CA . ALA A 1 85 ? -2.497 9.065 5.825 1.00 85.25 85 ALA A CA 1
ATOM 645 C C . ALA A 1 85 ? -1.725 8.529 4.618 1.00 85.25 85 ALA A C 1
ATOM 647 O O . ALA A 1 85 ? -2.111 7.516 4.037 1.00 85.25 85 ALA A O 1
ATOM 648 N N . HIS A 1 86 ? -0.636 9.184 4.215 1.00 85.12 86 HIS A N 1
ATOM 649 C CA . HIS A 1 86 ? 0.123 8.747 3.045 1.00 85.12 86 HIS A CA 1
ATOM 650 C C . HIS A 1 86 ? 1.630 8.784 3.267 1.00 85.12 86 HIS A C 1
ATOM 652 O O . HIS A 1 86 ? 2.158 9.643 3.966 1.00 85.12 86 HIS A O 1
ATOM 658 N N . GLY A 1 87 ? 2.325 7.840 2.639 1.00 84.00 87 GLY A N 1
ATOM 659 C CA . GLY A 1 87 ? 3.782 7.776 2.586 1.00 84.00 87 GLY A CA 1
ATOM 660 C C . GLY A 1 87 ? 4.235 7.601 1.143 1.00 84.00 87 GLY A C 1
ATOM 661 O O . GLY A 1 87 ? 3.556 6.942 0.358 1.00 84.00 87 GLY A O 1
ATOM 662 N N . SER A 1 88 ? 5.375 8.185 0.780 1.00 84.44 88 SER A N 1
ATOM 663 C CA . SER A 1 88 ? 5.896 8.131 -0.588 1.00 84.44 88 SER A CA 1
ATOM 664 C C . SER A 1 88 ? 7.371 7.772 -0.623 1.00 84.44 88 SER A C 1
ATOM 666 O O . SER A 1 88 ? 8.136 8.212 0.235 1.00 84.44 88 SER A O 1
ATOM 668 N N . VAL A 1 89 ? 7.790 7.055 -1.661 1.00 83.25 89 VAL A N 1
ATOM 669 C CA . VAL A 1 89 ? 9.198 6.776 -1.939 1.00 83.25 89 VAL A CA 1
ATOM 670 C C . VAL A 1 89 ? 9.522 7.028 -3.397 1.00 83.25 89 VAL A C 1
ATOM 672 O O . VAL A 1 89 ? 8.720 6.751 -4.285 1.00 83.25 89 VAL A O 1
ATOM 675 N N . THR A 1 90 ? 10.717 7.550 -3.648 1.00 85.19 90 THR A N 1
ATOM 676 C CA . THR A 1 90 ? 11.235 7.735 -5.003 1.00 85.19 90 THR A CA 1
ATOM 677 C C . THR A 1 90 ? 12.359 6.745 -5.244 1.00 85.19 90 THR A C 1
ATOM 679 O O . THR A 1 90 ? 13.355 6.742 -4.523 1.00 85.19 90 THR A O 1
ATOM 682 N N . ILE A 1 91 ? 12.192 5.905 -6.262 1.00 79.81 91 ILE A N 1
ATOM 683 C CA . ILE A 1 91 ? 13.165 4.887 -6.642 1.00 79.81 91 ILE A CA 1
ATOM 684 C C . ILE A 1 91 ? 13.882 5.367 -7.895 1.00 79.81 91 ILE A C 1
ATOM 686 O O . ILE A 1 91 ? 13.291 5.490 -8.968 1.00 79.81 91 ILE A O 1
ATOM 690 N N . THR A 1 92 ? 15.179 5.617 -7.744 1.00 74.81 92 THR A N 1
ATOM 691 C CA . THR A 1 92 ? 16.065 5.973 -8.851 1.00 74.81 92 THR A CA 1
ATOM 692 C C . THR A 1 92 ? 16.960 4.779 -9.171 1.00 74.81 92 THR A C 1
ATOM 694 O O . THR A 1 92 ? 17.587 4.228 -8.263 1.00 74.81 92 THR A O 1
ATOM 697 N N . PRO A 1 93 ? 17.043 4.351 -10.440 1.00 64.62 93 PRO A N 1
ATOM 698 C CA . PRO A 1 93 ? 18.043 3.387 -10.864 1.00 64.62 93 PRO A CA 1
ATOM 699 C C . PRO A 1 93 ? 19.435 3.882 -10.457 1.00 64.62 93 PRO A C 1
ATOM 701 O O . PRO A 1 93 ? 19.720 5.076 -10.540 1.00 64.62 93 PRO A O 1
ATOM 704 N N . HIS A 1 94 ? 20.302 2.962 -10.034 1.00 63.72 94 HIS A N 1
ATOM 705 C CA . HIS A 1 94 ? 21.708 3.231 -9.685 1.00 63.72 94 HIS A CA 1
ATOM 706 C C . HIS A 1 94 ? 21.946 4.001 -8.369 1.00 63.72 94 HIS A C 1
ATOM 708 O O . HIS A 1 94 ? 23.095 4.290 -8.033 1.00 63.72 94 HIS A O 1
ATOM 714 N N . ARG A 1 95 ? 20.905 4.305 -7.581 1.00 60.94 95 ARG A N 1
ATOM 715 C CA . ARG A 1 95 ? 21.057 4.608 -6.149 1.00 60.94 95 ARG A CA 1
ATOM 716 C C . ARG A 1 95 ? 20.396 3.494 -5.353 1.00 60.94 95 ARG A C 1
ATOM 718 O O . ARG A 1 95 ? 19.184 3.340 -5.406 1.00 60.94 95 ARG A O 1
ATOM 725 N N . ASN A 1 96 ? 21.220 2.716 -4.655 1.00 54.00 96 ASN A N 1
ATOM 726 C CA . ASN A 1 96 ? 20.820 1.551 -3.868 1.00 54.00 96 ASN A CA 1
ATOM 727 C C . ASN 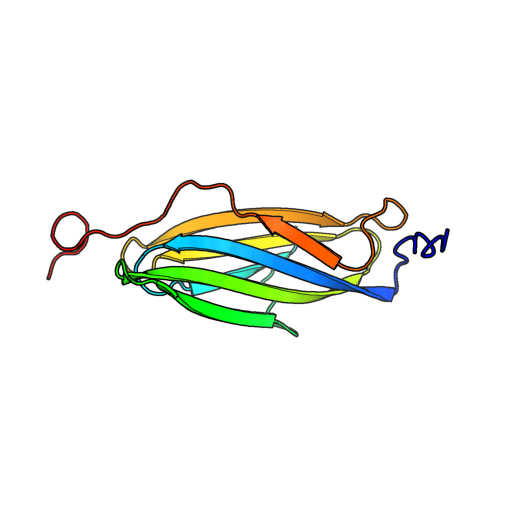A 1 96 ? 19.621 1.844 -2.942 1.00 54.00 96 ASN A C 1
ATOM 729 O O . ASN A 1 96 ? 19.724 2.687 -2.047 1.00 54.00 96 ASN A O 1
ATOM 733 N N . PRO A 1 97 ? 18.499 1.139 -3.146 1.00 52.28 97 PRO A N 1
ATOM 734 C CA . PRO A 1 97 ? 18.098 0.157 -2.140 1.00 52.28 97 PRO A CA 1
ATOM 735 C C . PRO A 1 97 ? 18.025 -1.264 -2.716 1.00 52.28 97 PRO A C 1
ATOM 737 O O . PRO A 1 97 ? 17.585 -1.503 -3.839 1.00 52.28 97 PRO A O 1
ATOM 740 N N . THR A 1 98 ? 18.458 -2.219 -1.908 1.00 56.56 98 THR A N 1
ATOM 741 C CA . THR A 1 98 ? 18.672 -3.630 -2.218 1.00 56.56 98 THR A CA 1
ATOM 742 C C . THR A 1 98 ? 17.378 -4.361 -2.615 1.00 56.56 98 THR A C 1
ATOM 744 O O . THR A 1 98 ? 16.818 -5.064 -1.792 1.00 56.56 98 THR A O 1
ATOM 747 N N . GLY A 1 99 ? 16.852 -4.225 -3.839 1.00 59.41 99 GLY A N 1
ATOM 748 C CA . GLY A 1 99 ? 15.726 -5.030 -4.382 1.00 59.41 99 GLY A CA 1
ATOM 749 C C . GLY A 1 99 ? 14.349 -4.909 -3.687 1.00 59.41 99 GLY A C 1
ATOM 750 O O . GLY A 1 99 ? 13.318 -5.223 -4.286 1.00 59.41 99 GLY A O 1
ATOM 751 N N . ALA A 1 100 ? 14.319 -4.431 -2.447 1.00 61.09 100 ALA A N 1
ATOM 752 C CA . ALA A 1 100 ? 13.171 -4.248 -1.585 1.00 61.09 100 ALA A CA 1
ATOM 753 C C . ALA A 1 100 ? 13.274 -2.870 -0.929 1.00 61.09 100 ALA A C 1
ATOM 755 O O . ALA A 1 100 ? 14.333 -2.471 -0.441 1.00 61.09 100 ALA A O 1
ATOM 756 N N . VAL A 1 101 ? 12.162 -2.142 -0.946 1.00 73.94 101 VAL A N 1
ATOM 757 C CA . VAL A 1 101 ? 12.048 -0.795 -0.391 1.00 73.94 101 VAL A CA 1
ATOM 758 C C . VAL A 1 101 ? 10.908 -0.789 0.609 1.00 73.94 101 VAL A C 1
ATOM 760 O O . VAL A 1 101 ? 9.810 -1.258 0.304 1.00 73.94 101 VAL A O 1
ATOM 763 N N . GLU A 1 102 ? 11.162 -0.264 1.800 1.00 67.75 102 GLU A N 1
ATOM 764 C CA . GLU A 1 102 ? 10.137 -0.086 2.821 1.00 67.75 102 GLU A CA 1
ATOM 765 C C . GLU A 1 102 ? 9.744 1.388 2.913 1.00 67.75 102 GLU A C 1
ATOM 767 O O . GLU A 1 102 ? 10.591 2.280 2.965 1.00 67.75 102 GLU A O 1
ATOM 772 N N . VAL A 1 103 ? 8.438 1.629 2.886 1.00 66.50 103 VAL A N 1
ATOM 773 C CA . VAL A 1 103 ? 7.797 2.930 3.026 1.00 66.50 103 VAL A CA 1
ATOM 774 C C . VAL A 1 103 ? 6.996 2.882 4.312 1.00 66.50 103 VAL A C 1
ATOM 776 O O . VAL A 1 103 ? 5.969 2.209 4.399 1.00 66.50 103 VAL A O 1
ATOM 779 N N . GLN A 1 104 ? 7.469 3.601 5.320 1.00 64.31 104 GLN A N 1
ATOM 780 C CA . GLN A 1 104 ? 6.682 3.831 6.518 1.00 64.31 104 GLN A CA 1
ATOM 781 C C . GLN A 1 104 ? 5.783 5.042 6.272 1.00 64.31 104 GLN A C 1
ATOM 783 O O . GLN A 1 104 ? 6.271 6.118 5.919 1.00 64.31 104 GLN A O 1
ATOM 788 N N . VAL A 1 105 ? 4.471 4.864 6.425 1.00 68.38 105 VAL A N 1
ATOM 789 C CA . VAL A 1 105 ? 3.542 5.998 6.433 1.00 68.38 105 VAL A CA 1
ATOM 790 C C . VAL A 1 105 ? 3.803 6.777 7.732 1.00 68.38 105 VAL A C 1
ATOM 792 O O . VAL A 1 105 ? 3.781 6.150 8.794 1.00 68.38 105 VAL A O 1
ATOM 795 N N . PRO A 1 106 ? 4.127 8.085 7.679 1.00 58.19 106 PRO A N 1
ATOM 796 C CA . PRO A 1 106 ? 4.383 8.880 8.878 1.00 58.19 106 PRO A CA 1
ATOM 797 C C . PRO A 1 106 ? 3.211 8.785 9.867 1.00 58.19 106 PRO A C 1
ATOM 799 O O . PRO A 1 106 ? 2.046 8.799 9.471 1.00 58.19 106 PRO A O 1
ATOM 802 N N . GLU A 1 107 ? 3.553 8.622 11.148 1.00 50.59 107 GLU A N 1
ATOM 803 C CA . GLU A 1 107 ? 2.652 8.272 12.255 1.00 50.59 107 GLU A CA 1
ATOM 804 C C . GLU A 1 107 ? 1.766 9.439 12.728 1.00 50.59 107 GLU A C 1
ATOM 806 O O . GLU A 1 107 ? 1.811 9.820 13.896 1.00 50.59 107 GLU A O 1
ATOM 811 N N . ASP A 1 108 ? 0.914 9.981 11.863 1.00 53.03 108 ASP A N 1
ATOM 812 C CA . ASP A 1 108 ? -0.290 1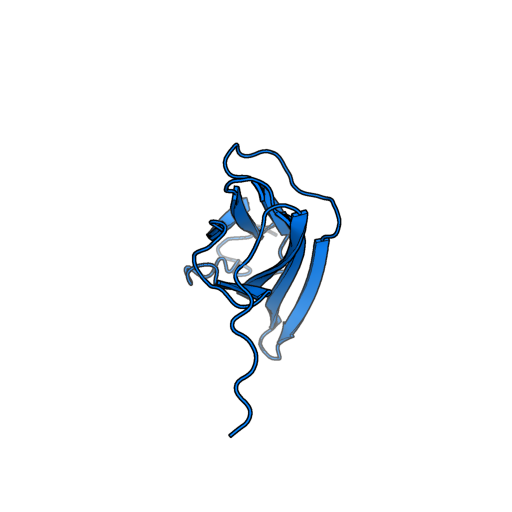0.671 12.335 1.00 53.03 108 ASP A CA 1
ATOM 813 C C . ASP A 1 108 ? -1.435 9.638 12.353 1.00 53.03 108 ASP A C 1
ATOM 815 O O . ASP A 1 108 ? -1.977 9.296 11.297 1.00 53.03 108 ASP A O 1
ATOM 819 N N . PRO A 1 109 ? -1.763 9.033 13.514 1.00 51.16 109 PRO A N 1
ATOM 820 C CA . PRO A 1 109 ? -2.651 7.879 13.572 1.00 51.16 109 PRO A CA 1
ATOM 821 C C . PRO A 1 109 ? -4.089 8.277 13.220 1.00 51.16 109 PRO A C 1
ATOM 823 O O . PRO A 1 109 ? -4.744 9.012 13.957 1.00 51.16 109 PRO A O 1
ATOM 826 N N . VAL A 1 110 ? -4.609 7.748 12.110 1.00 58.06 110 VAL A N 1
ATOM 827 C CA . VAL A 1 110 ? -6.007 7.947 11.705 1.00 58.06 110 VAL A CA 1
ATOM 828 C C . VAL A 1 110 ? -6.902 6.954 12.462 1.00 58.06 110 VAL A C 1
ATOM 830 O O . VAL A 1 110 ? -7.220 5.870 11.966 1.00 58.06 110 VAL A O 1
ATOM 833 N N . VAL A 1 111 ? -7.277 7.298 13.697 1.00 60.19 111 VAL A N 1
ATOM 834 C CA . VAL A 1 111 ? -8.088 6.456 14.599 1.00 60.19 111 VAL A CA 1
ATOM 835 C C . VAL A 1 111 ? -9.476 7.061 14.777 1.00 60.19 111 VAL A C 1
ATOM 837 O O . VAL A 1 111 ? -9.604 8.150 15.324 1.00 60.19 111 VAL A O 1
ATOM 840 N N . ALA A 1 112 ? -10.518 6.334 14.369 1.00 54.62 112 ALA A N 1
ATOM 841 C CA . ALA A 1 112 ? -11.900 6.710 14.658 1.00 54.62 112 ALA A CA 1
ATOM 842 C C . ALA A 1 112 ? -12.296 6.219 16.058 1.00 54.62 112 ALA A C 1
ATOM 844 O O . ALA A 1 112 ? -12.184 5.027 16.343 1.00 54.62 112 ALA A O 1
ATOM 845 N N . LEU A 1 113 ? -12.789 7.094 16.935 1.00 57.31 113 LEU A N 1
ATOM 846 C CA . LEU A 1 113 ? -13.325 6.681 18.234 1.00 5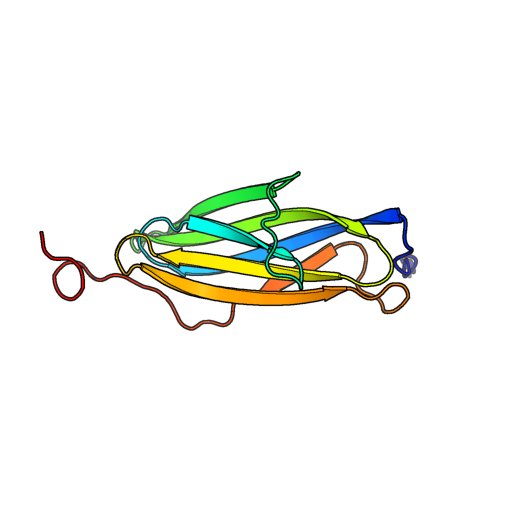7.31 113 LEU A CA 1
ATOM 847 C C . LEU A 1 113 ? -14.859 6.609 18.190 1.00 57.31 113 LEU A C 1
ATOM 849 O O . LEU A 1 113 ? -15.541 7.511 17.695 1.00 57.31 113 LEU A O 1
ATOM 853 N N . VAL A 1 114 ? -15.416 5.518 18.728 1.00 43.50 114 VAL A N 1
ATOM 854 C CA . VAL A 1 114 ? -16.870 5.325 18.835 1.00 43.50 114 VAL A CA 1
ATOM 855 C C . VAL A 1 114 ? -17.439 6.368 19.802 1.00 43.50 114 VAL A C 1
ATOM 857 O O . VAL A 1 114 ? -17.108 6.358 20.986 1.00 43.50 114 VAL A O 1
ATOM 860 N N . GLY A 1 115 ? -18.303 7.254 19.299 1.00 45.59 115 GLY A N 1
ATOM 861 C CA . GLY A 1 115 ? -19.010 8.267 20.092 1.00 45.59 1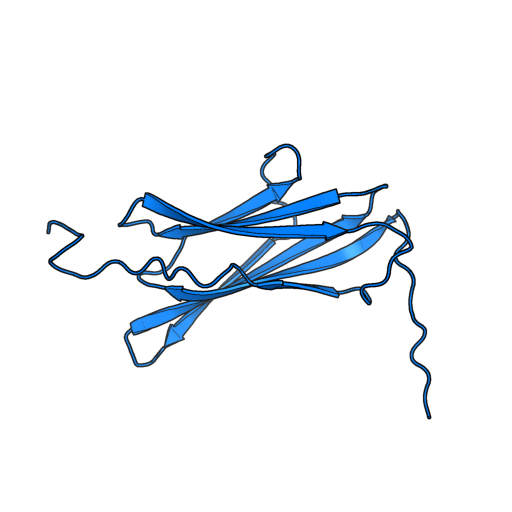15 GLY A CA 1
ATOM 862 C C . GLY A 1 115 ? -18.450 9.696 20.035 1.00 45.59 115 GLY A C 1
ATOM 863 O O . GLY A 1 115 ? -19.155 10.605 20.465 1.00 45.59 115 GLY A O 1
ATOM 864 N N . THR A 1 116 ? -17.250 9.928 19.485 1.00 53.16 116 THR A N 1
ATOM 865 C CA . THR A 1 116 ? -16.749 11.287 19.168 1.00 53.16 116 THR A CA 1
ATOM 866 C C . THR A 1 116 ? -16.777 11.577 17.674 1.00 53.16 116 THR A C 1
ATOM 868 O O . THR A 1 116 ? -17.201 12.661 17.285 1.00 53.16 116 THR A O 1
ATOM 871 N N . ASP A 1 117 ? -16.402 10.595 16.847 1.00 37.38 117 ASP A N 1
ATOM 872 C CA . ASP A 1 117 ? -16.184 10.800 15.406 1.00 37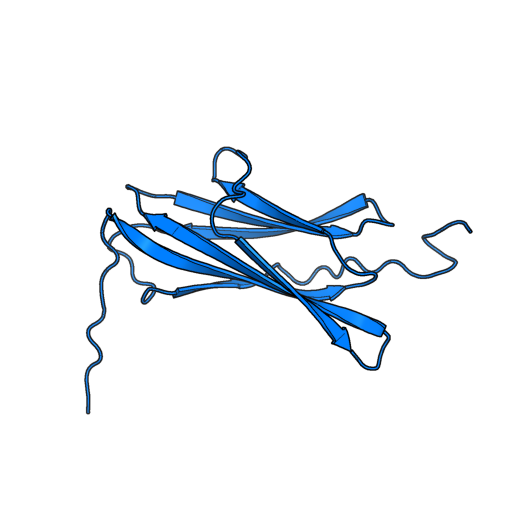.38 117 ASP A CA 1
ATOM 873 C C . ASP A 1 117 ? -17.074 9.925 14.507 1.00 37.38 117 ASP A C 1
ATOM 875 O O . ASP A 1 117 ? -17.039 10.028 13.283 1.00 37.38 117 ASP A O 1
ATOM 879 N N . ALA A 1 118 ? -17.899 9.068 15.111 1.00 33.88 118 ALA A N 1
ATOM 880 C CA . ALA A 1 118 ? -18.896 8.255 14.427 1.00 33.88 118 ALA A CA 1
ATOM 881 C C . ALA A 1 118 ? -20.260 8.471 15.092 1.00 33.88 118 ALA A C 1
ATOM 883 O O . ALA A 1 118 ? -20.457 8.086 16.247 1.00 33.88 118 ALA A O 1
ATOM 884 N N . THR A 1 119 ? -21.202 9.093 14.380 1.00 35.12 119 THR A N 1
ATOM 885 C CA . THR A 1 119 ? -22.619 9.088 14.771 1.00 35.12 119 THR A CA 1
ATOM 886 C C . THR A 1 119 ? -23.216 7.724 14.440 1.00 35.12 119 THR A C 1
ATOM 888 O O . THR A 1 119 ? -23.215 7.335 13.272 1.00 35.12 119 THR A O 1
ATOM 891 N N . LEU A 1 120 ? -23.674 7.010 15.474 1.00 37.41 120 LEU A N 1
ATOM 892 C CA . LEU A 1 120 ? -24.502 5.800 15.364 1.00 37.41 120 LEU A CA 1
ATOM 893 C C . LEU A 1 120 ? -25.866 6.111 14.740 1.00 37.41 120 LEU A C 1
ATOM 895 O O . LEU A 1 120 ? -26.431 7.176 15.083 1.00 37.41 120 LEU A O 1
#

InterPro domains:
  IPR003598 Immunoglobulin subtype 2 [SM00408] (10-81)
  IPR007110 Immunoglobulin-like domain [PS50835] (1-92)
  IPR013783 Immunoglobulin-like fold [G3DSA:2.60.40.10] (1-93)
  IPR036179 Immunoglobulin-like domain superfamily [SSF48726] (5-94)
  IPR050504 BTN/MOG-like [PTHR24100] (2-91)
  IPR053896 Butyrophilin subfamily 3 member A2-like, Ig-C domain [PF22705] (12-84)

pLDDT: mean 77.25, std 17.78, range [29.92, 94.94]

Organism: Delphinapterus leucas (NCBI:txid9749)

Secondary structure (DSSP, 8-state):
----------TT-EEEEEEEEEEEBSPPEEEEEETT--B--TTEEEEEEE-TTS-EEEEEEEEEE--S-EEEEEEEEETTTTEEEEEEEEE-TTS---SEEEEEPPS---BPPBTTTB--

Sequence (120 aa):
MTLEPNKDLRPGDTVTITCSSYRGYPEAEVFWQDGQGAPLTGNVTTSQTAKEQGLFDVRSVLRVVLGANGTYSCLVRNPVLQQDAHGSVTITPHRNPTGAVEVQVPEDPVVALVGTDATL

Radius of gyration: 16.5 Å; chains: 1; bounding box: 57×24×38 Å

Foldseek 3Di:
DDPDPQDFDDQQAKAKEKEKDWFAPDQWDKWKAKPVRHTDPPQKDKDWDQDPVNGIIIIIIDIDGDDQKIKMKMWIADPQQRDIFMWIDIDHGRDDDRRYHYTYGPPPHHYDDPPPRHDD